Protein AF-A0A968BT35-F1 (afdb_monomer_lite)

Sequence (46 aa):
MTTISFDNAFGIHDDALRLRSQRSEVLANNIANADTPGFKARDIDF

Structure (mmCIF, N/CA/C/O backbone):
data_AF-A0A968BT35-F1
#
_entry.id   AF-A0A968BT35-F1
#
loop_
_atom_site.group_PDB
_atom_site.id
_atom_site.type_symbol
_atom_site.label_atom_id
_atom_site.label_alt_id
_atom_site.label_comp_id
_atom_site.label_asym_id
_atom_site.label_entity_id
_atom_site.label_seq_id
_atom_site.pdbx_PDB_ins_code
_atom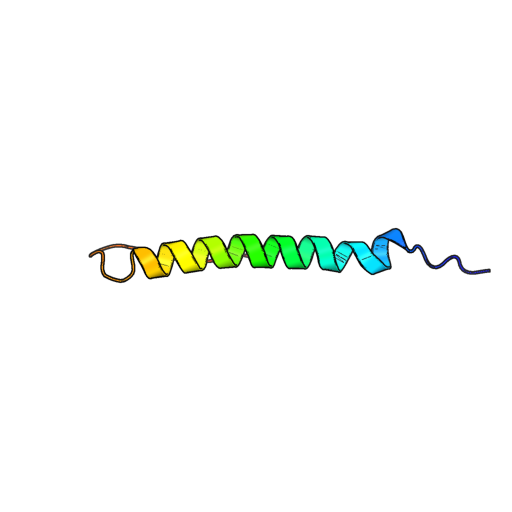_site.Cartn_x
_atom_site.Cartn_y
_atom_site.Cartn_z
_atom_site.occupancy
_atom_site.B_iso_or_equiv
_atom_site.auth_seq_id
_atom_site.auth_comp_id
_atom_site.auth_asym_id
_atom_site.auth_atom_id
_atom_site.pdbx_PDB_model_num
ATOM 1 N N . MET A 1 1 ? 30.177 3.055 -33.773 1.00 39.12 1 MET A N 1
ATOM 2 C CA . MET A 1 1 ? 28.755 2.676 -33.891 1.00 39.12 1 MET A CA 1
ATOM 3 C C . MET A 1 1 ? 28.287 2.340 -32.489 1.00 39.12 1 MET A C 1
ATOM 5 O O . MET A 1 1 ? 28.657 1.298 -31.969 1.00 39.12 1 MET A O 1
ATOM 9 N N . THR A 1 2 ? 27.647 3.291 -31.816 1.00 51.78 2 THR A N 1
ATOM 10 C CA . THR A 1 2 ? 27.259 3.150 -30.408 1.00 51.78 2 THR A CA 1
ATOM 11 C C . THR A 1 2 ? 26.052 2.223 -30.352 1.00 51.78 2 THR A C 1
ATOM 13 O O . THR A 1 2 ? 24.983 2.564 -30.851 1.00 51.78 2 THR A O 1
ATOM 16 N N . THR A 1 3 ? 26.241 1.016 -29.835 1.00 68.38 3 THR A N 1
ATOM 17 C CA . THR A 1 3 ? 25.166 0.044 -29.648 1.00 68.38 3 THR A CA 1
ATOM 18 C C . THR A 1 3 ? 24.251 0.555 -28.540 1.00 68.38 3 THR A C 1
ATOM 20 O O . THR A 1 3 ? 24.674 0.659 -27.391 1.00 68.38 3 THR A O 1
ATOM 23 N N . ILE A 1 4 ? 23.012 0.910 -28.876 1.00 67.31 4 ILE A N 1
ATOM 24 C CA . ILE A 1 4 ? 21.964 1.118 -27.875 1.00 67.31 4 ILE A CA 1
ATOM 25 C C . ILE A 1 4 ? 21.680 -0.265 -27.280 1.00 67.31 4 ILE A C 1
ATOM 27 O O . ILE A 1 4 ? 21.163 -1.137 -27.976 1.00 67.31 4 ILE A O 1
ATOM 31 N N . SER A 1 5 ? 22.080 -0.498 -26.030 1.00 65.25 5 SER A N 1
ATOM 32 C CA . SER A 1 5 ? 21.758 -1.733 -25.312 1.00 65.25 5 SER A CA 1
ATOM 33 C C . SER A 1 5 ? 20.257 -1.755 -25.018 1.00 65.25 5 SER A C 1
ATOM 35 O O . SER A 1 5 ? 19.791 -1.113 -24.076 1.00 65.25 5 SER A O 1
ATOM 37 N N . PHE A 1 6 ? 19.494 -2.455 -25.860 1.00 60.66 6 PHE A N 1
ATOM 38 C CA . PHE A 1 6 ? 18.032 -2.539 -25.775 1.00 60.66 6 PHE A CA 1
ATOM 39 C C . PHE A 1 6 ? 17.528 -3.204 -24.485 1.00 60.66 6 PHE A C 1
ATOM 41 O O . PHE A 1 6 ? 16.409 -2.917 -24.067 1.00 60.66 6 PHE A O 1
ATOM 48 N N . ASP A 1 7 ? 18.356 -4.003 -23.809 1.00 61.28 7 ASP A N 1
ATOM 49 C CA . ASP A 1 7 ? 17.999 -4.664 -22.545 1.00 61.28 7 ASP A CA 1
ATOM 50 C C . ASP A 1 7 ? 17.651 -3.658 -21.433 1.00 61.28 7 ASP A C 1
ATOM 52 O O . ASP A 1 7 ? 16.677 -3.828 -20.702 1.00 61.28 7 ASP A O 1
ATOM 56 N N . ASN A 1 8 ? 18.377 -2.537 -21.363 1.00 60.41 8 ASN A N 1
ATOM 57 C CA . ASN A 1 8 ? 18.123 -1.480 -20.377 1.00 60.41 8 ASN A CA 1
ATOM 58 C C . ASN A 1 8 ? 16.996 -0.524 -20.793 1.00 60.41 8 ASN A C 1
ATOM 60 O O . ASN A 1 8 ? 16.419 0.150 -19.942 1.00 60.41 8 ASN A O 1
ATOM 64 N N . ALA A 1 9 ? 16.683 -0.446 -22.090 1.00 60.75 9 ALA A N 1
ATOM 65 C CA . ALA A 1 9 ? 15.661 0.462 -22.607 1.00 60.75 9 ALA A CA 1
ATOM 66 C C . ALA A 1 9 ? 14.232 -0.025 -22.304 1.00 60.75 9 ALA A C 1
ATOM 68 O O . ALA A 1 9 ? 13.322 0.793 -22.208 1.00 60.75 9 ALA A O 1
ATOM 69 N N . PHE A 1 10 ? 14.040 -1.336 -22.117 1.00 61.47 10 PHE A N 1
ATOM 70 C CA . PHE A 1 10 ? 12.739 -1.934 -21.795 1.00 61.47 10 PHE A CA 1
ATOM 71 C C . PHE A 1 10 ? 12.656 -2.550 -20.385 1.00 61.47 10 PHE A C 1
ATOM 73 O O . PHE A 1 10 ? 11.549 -2.698 -19.872 1.00 61.47 10 PHE A O 1
ATOM 80 N N . GLY A 1 11 ? 13.784 -2.855 -19.724 1.00 62.69 11 GLY A N 1
ATOM 81 C CA . GLY A 1 11 ? 13.801 -3.498 -18.397 1.00 62.69 11 GLY A CA 1
ATOM 82 C C . GLY A 1 11 ? 13.232 -2.651 -17.248 1.00 62.69 11 GLY A C 1
ATOM 83 O O . GLY A 1 11 ? 12.556 -3.179 -16.371 1.00 62.69 11 GLY A O 1
ATOM 84 N N . ILE A 1 12 ? 13.406 -1.322 -17.285 1.00 66.00 12 ILE A N 1
ATOM 85 C CA . ILE A 1 12 ? 12.912 -0.413 -16.227 1.00 66.00 12 ILE A CA 1
ATOM 86 C C . ILE A 1 12 ? 11.380 -0.453 -16.122 1.00 66.00 12 ILE A C 1
ATOM 88 O O . ILE A 1 12 ? 10.817 -0.290 -15.039 1.00 66.00 12 ILE A O 1
ATOM 92 N N . HIS A 1 13 ? 10.689 -0.672 -17.242 1.00 78.12 13 HIS A N 1
ATOM 93 C CA . HIS A 1 13 ? 9.233 -0.729 -17.256 1.00 78.12 13 HIS A CA 1
ATOM 94 C C . HIS A 1 13 ? 8.699 -1.997 -16.585 1.00 78.12 13 HIS A C 1
ATOM 96 O O . HIS A 1 13 ? 7.687 -1.907 -15.897 1.00 78.12 13 HIS A O 1
ATOM 102 N N . ASP A 1 14 ? 9.377 -3.138 -16.726 1.00 83.31 14 ASP A N 1
ATOM 103 C CA . ASP A 1 14 ? 8.973 -4.385 -16.066 1.00 83.31 14 ASP A CA 1
ATOM 104 C C . ASP A 1 14 ? 9.120 -4.282 -14.542 1.00 83.31 14 ASP A C 1
ATOM 106 O O . ASP A 1 14 ? 8.160 -4.512 -13.803 1.00 83.31 14 ASP A O 1
ATOM 110 N N . ASP A 1 15 ? 10.269 -3.798 -14.064 1.00 85.12 15 ASP A N 1
ATOM 111 C CA . ASP A 1 15 ? 10.498 -3.580 -12.633 1.00 85.12 15 ASP A CA 1
ATOM 112 C C . ASP A 1 15 ? 9.527 -2.545 -12.044 1.00 85.12 15 ASP A C 1
ATOM 114 O O . ASP A 1 15 ? 8.963 -2.753 -10.964 1.00 85.12 15 ASP A O 1
ATOM 118 N N . ALA A 1 16 ? 9.256 -1.453 -12.769 1.00 88.19 16 ALA A N 1
ATOM 119 C CA . ALA A 1 16 ? 8.275 -0.452 -12.355 1.00 88.19 16 ALA A CA 1
ATOM 120 C C . ALA A 1 16 ? 6.845 -1.021 -12.305 1.00 88.19 16 ALA A C 1
ATOM 122 O O . ALA A 1 16 ? 6.091 -0.730 -11.371 1.00 88.19 16 ALA A O 1
ATOM 123 N N . LEU A 1 17 ? 6.459 -1.851 -13.281 1.00 90.25 17 LEU A N 1
ATOM 124 C CA . LEU A 1 17 ? 5.167 -2.539 -13.282 1.00 90.25 17 LEU A CA 1
ATOM 125 C C . LEU A 1 17 ? 5.063 -3.523 -12.116 1.00 90.25 17 LEU A C 1
ATOM 127 O O . LEU A 1 17 ? 4.018 -3.585 -11.462 1.00 90.25 17 LEU A O 1
ATOM 131 N N . ARG A 1 18 ? 6.147 -4.235 -11.801 1.00 90.69 18 ARG A N 1
ATOM 132 C CA . ARG A 1 18 ? 6.202 -5.159 -10.669 1.00 90.69 18 ARG A CA 1
ATOM 133 C C . ARG A 1 18 ? 6.055 -4.431 -9.336 1.00 90.69 18 ARG A C 1
ATOM 135 O O . ARG A 1 18 ? 5.218 -4.829 -8.527 1.00 90.69 18 ARG A O 1
ATOM 142 N N . LEU A 1 19 ? 6.783 -3.332 -9.130 1.00 92.12 19 LEU A N 1
ATOM 143 C CA . LEU A 1 19 ? 6.637 -2.475 -7.945 1.00 92.12 19 LEU A CA 1
ATOM 144 C C . LEU A 1 19 ? 5.210 -1.928 -7.819 1.00 92.12 19 LEU A C 1
ATOM 146 O O . LEU A 1 19 ? 4.624 -1.942 -6.736 1.00 92.12 19 LEU A O 1
ATOM 150 N N . ARG A 1 20 ? 4.606 -1.504 -8.935 1.00 92.50 20 ARG A N 1
ATOM 151 C CA . ARG A 1 20 ? 3.209 -1.055 -8.962 1.00 92.50 20 ARG A CA 1
ATOM 152 C C . ARG A 1 20 ? 2.239 -2.171 -8.571 1.00 92.50 20 ARG A C 1
ATOM 154 O O . ARG A 1 20 ? 1.287 -1.896 -7.839 1.00 92.50 20 ARG A O 1
ATOM 161 N N . SER A 1 21 ? 2.456 -3.399 -9.040 1.00 95.50 21 SER A N 1
ATOM 162 C CA . SER A 1 21 ? 1.635 -4.557 -8.665 1.00 95.50 21 SER A CA 1
ATOM 163 C C . SER A 1 21 ? 1.715 -4.814 -7.163 1.00 95.50 21 SER A C 1
ATOM 165 O O . SER A 1 21 ? 0.688 -4.841 -6.491 1.00 95.50 21 SER A O 1
ATOM 167 N N . GLN A 1 22 ? 2.933 -4.877 -6.620 1.00 95.12 22 GLN A N 1
ATOM 168 C CA . GLN A 1 22 ? 3.166 -5.089 -5.189 1.00 95.12 22 GLN A CA 1
ATOM 169 C C . GLN A 1 22 ? 2.501 -3.999 -4.343 1.00 95.12 22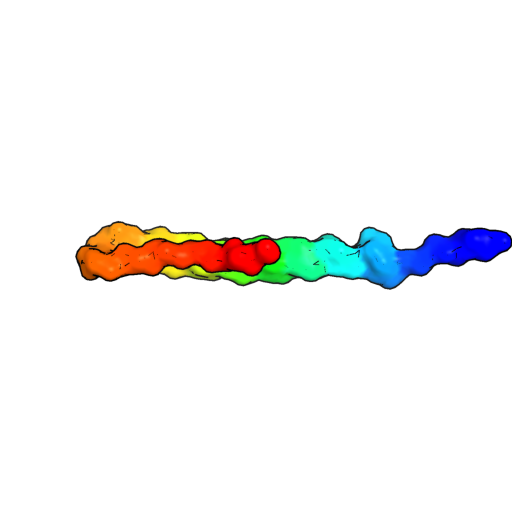 GLN A C 1
ATOM 171 O O . GLN A 1 22 ? 1.815 -4.290 -3.365 1.00 95.12 22 GLN A O 1
ATOM 176 N N . ARG A 1 23 ? 2.634 -2.729 -4.742 1.00 96.38 23 ARG A N 1
ATOM 177 C CA . ARG A 1 23 ? 1.990 -1.624 -4.024 1.00 96.38 23 ARG A CA 1
ATOM 178 C C . ARG A 1 23 ? 0.469 -1.731 -4.073 1.00 96.38 23 ARG A C 1
ATOM 180 O O . ARG A 1 23 ? -0.202 -1.442 -3.088 1.00 96.38 23 ARG A O 1
ATOM 187 N N . SER A 1 24 ? -0.079 -2.164 -5.206 1.00 97.19 24 SER A N 1
ATOM 188 C CA . SER A 1 24 ? -1.525 -2.342 -5.367 1.00 97.19 24 SER A CA 1
ATOM 189 C C . SER A 1 24 ? -2.069 -3.416 -4.422 1.00 97.19 24 SER A C 1
ATOM 191 O O . SER A 1 24 ? -3.135 -3.225 -3.843 1.00 97.19 24 SER A O 1
ATOM 193 N N . GLU A 1 25 ? -1.320 -4.498 -4.200 1.00 96.69 25 GLU A N 1
ATOM 194 C CA . GLU A 1 25 ? -1.663 -5.535 -3.218 1.00 96.69 25 GLU A CA 1
ATOM 195 C C . GLU A 1 25 ? -1.652 -4.994 -1.782 1.00 96.69 25 GLU A C 1
ATOM 197 O O . GLU A 1 25 ? -2.587 -5.245 -1.018 1.00 96.69 25 GLU A O 1
ATOM 202 N N . VAL A 1 26 ? -0.639 -4.199 -1.422 1.00 97.38 26 VAL A N 1
ATOM 203 C CA . VAL A 1 26 ? -0.553 -3.560 -0.098 1.00 97.38 26 VAL A CA 1
ATOM 204 C C . VAL A 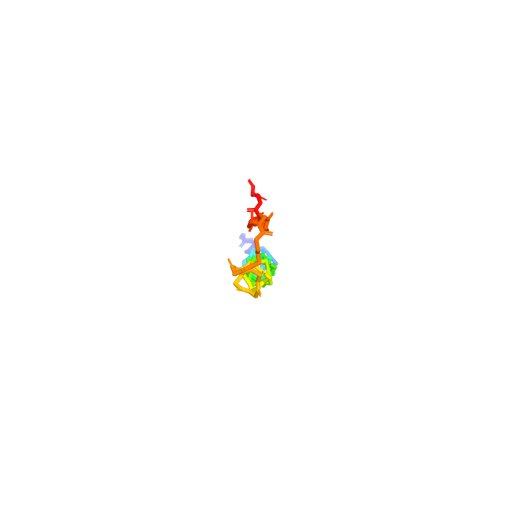1 26 ? -1.731 -2.607 0.129 1.00 97.38 26 VAL A C 1
ATOM 206 O O . VAL A 1 26 ? -2.391 -2.669 1.167 1.00 97.38 26 VAL A O 1
ATOM 209 N N . LEU A 1 27 ? -2.052 -1.764 -0.855 1.00 97.62 27 LEU A N 1
ATOM 210 C CA . LEU A 1 27 ? -3.197 -0.856 -0.776 1.00 97.62 27 LEU A CA 1
ATOM 211 C C . LEU A 1 27 ? -4.525 -1.616 -0.680 1.00 97.62 27 LEU A C 1
ATOM 213 O O . LEU A 1 27 ? -5.376 -1.243 0.125 1.00 97.62 27 LEU A O 1
ATOM 217 N N . ALA A 1 28 ? -4.696 -2.697 -1.444 1.00 98.00 28 ALA A N 1
ATOM 218 C CA . ALA A 1 28 ? -5.883 -3.542 -1.356 1.00 98.00 28 ALA A CA 1
ATOM 219 C C . ALA A 1 28 ? -6.035 -4.158 0.042 1.00 98.00 28 ALA A C 1
ATOM 221 O O . ALA A 1 28 ? -7.135 -4.161 0.593 1.00 98.00 28 ALA A O 1
ATOM 222 N N . ASN A 1 29 ? -4.936 -4.617 0.650 1.00 97.88 29 ASN A N 1
ATOM 223 C CA . ASN A 1 29 ? -4.946 -5.127 2.019 1.00 97.88 29 ASN A CA 1
ATOM 224 C C . ASN A 1 29 ? -5.326 -4.042 3.038 1.00 97.88 29 ASN A C 1
ATOM 226 O O . ASN A 1 29 ? -6.133 -4.306 3.931 1.00 97.88 29 ASN A O 1
ATOM 230 N N . ASN A 1 30 ? -4.805 -2.823 2.872 1.00 98.19 30 ASN A N 1
ATOM 231 C CA . ASN A 1 30 ? -5.166 -1.694 3.724 1.00 98.19 30 ASN A CA 1
ATOM 232 C C . ASN A 1 30 ? -6.657 -1.357 3.619 1.00 98.19 30 ASN A C 1
ATOM 234 O O . ASN A 1 30 ? -7.306 -1.173 4.642 1.00 98.19 30 ASN A O 1
ATOM 238 N N . ILE A 1 31 ? -7.204 -1.303 2.399 1.00 98.00 31 ILE A N 1
ATOM 239 C CA . ILE A 1 31 ? -8.625 -1.009 2.158 1.00 98.00 31 ILE A CA 1
ATOM 240 C C . ILE A 1 31 ? -9.507 -2.107 2.756 1.00 98.00 31 ILE A C 1
ATOM 242 O O . ILE A 1 31 ? -10.479 -1.805 3.441 1.00 98.00 31 ILE A O 1
ATOM 246 N N . ALA A 1 32 ? -9.149 -3.376 2.550 1.00 97.94 32 ALA A N 1
ATOM 247 C CA . ALA A 1 32 ? -9.905 -4.511 3.075 1.00 97.94 32 ALA A CA 1
ATOM 248 C C . ALA A 1 32 ? -9.985 -4.527 4.612 1.00 97.94 32 ALA A C 1
ATOM 250 O O . ALA A 1 32 ? -10.927 -5.084 5.167 1.00 97.94 32 ALA A O 1
ATOM 251 N N . ASN A 1 33 ? -9.012 -3.919 5.295 1.00 97.56 33 ASN A N 1
ATOM 252 C CA . ASN A 1 33 ? -8.950 -3.846 6.755 1.00 97.56 33 ASN A CA 1
ATOM 253 C C . ASN A 1 33 ? -9.160 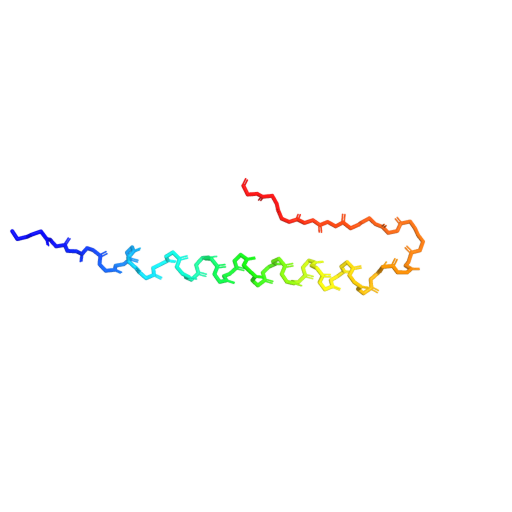-2.425 7.300 1.00 97.56 33 ASN A C 1
ATOM 255 O O . ASN A 1 33 ? -8.886 -2.185 8.475 1.00 97.56 33 ASN A O 1
ATOM 259 N N . ALA A 1 34 ? -9.633 -1.485 6.477 1.00 97.38 34 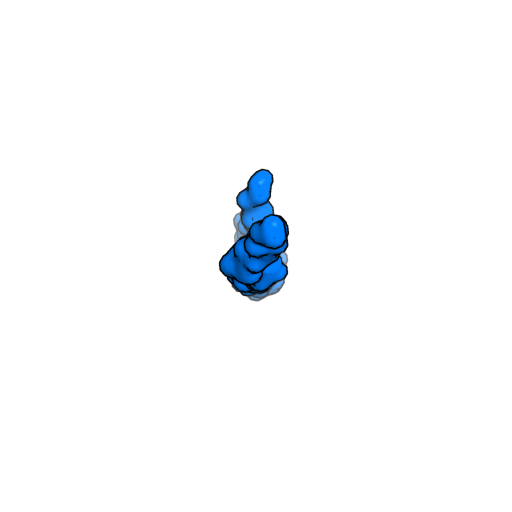ALA A N 1
ATOM 260 C CA . ALA A 1 34 ? -9.757 -0.079 6.862 1.00 97.38 34 ALA A CA 1
ATOM 261 C C . ALA A 1 34 ? -10.674 0.124 8.081 1.00 97.38 34 ALA A C 1
ATOM 263 O O . ALA A 1 34 ? -10.401 0.980 8.919 1.00 97.38 34 ALA A O 1
ATOM 264 N N . ASP A 1 35 ? -11.703 -0.716 8.212 1.00 97.50 35 ASP A N 1
ATOM 265 C CA . ASP A 1 35 ? -12.676 -0.659 9.306 1.00 97.50 35 ASP A CA 1
ATOM 266 C C . ASP A 1 35 ? -12.335 -1.598 10.477 1.00 97.50 35 ASP A C 1
ATOM 268 O O . ASP A 1 35 ? -13.095 -1.696 11.441 1.00 97.50 35 ASP A O 1
ATOM 272 N N . THR A 1 36 ? -11.194 -2.295 10.427 1.00 97.62 36 THR A N 1
ATOM 273 C CA . THR A 1 36 ? -10.760 -3.201 11.497 1.00 97.62 36 THR A CA 1
ATOM 274 C C . THR A 1 36 ? -10.099 -2.394 12.624 1.00 97.62 36 THR A C 1
ATOM 276 O O . THR A 1 36 ? -9.024 -1.820 12.415 1.00 97.62 36 THR A O 1
ATOM 279 N N . PRO A 1 37 ? -10.665 -2.357 13.851 1.00 97.50 37 PRO A N 1
ATOM 280 C CA . PRO A 1 37 ? -10.081 -1.590 14.947 1.00 97.50 37 PRO A CA 1
ATOM 281 C C . PRO A 1 37 ? -8.644 -2.028 15.255 1.00 97.50 37 PRO A C 1
ATOM 283 O O . PRO A 1 37 ? -8.366 -3.209 15.452 1.00 97.50 37 PRO A O 1
ATOM 286 N N . GLY A 1 38 ? -7.721 -1.065 15.316 1.00 95.25 38 GLY A N 1
ATOM 287 C CA . GLY A 1 38 ? -6.307 -1.319 15.609 1.00 95.25 38 GLY A CA 1
ATOM 288 C C . GLY A 1 38 ? -5.468 -1.812 14.423 1.00 95.25 38 GLY A C 1
ATOM 289 O O . GLY A 1 38 ? -4.267 -2.036 14.597 1.00 95.25 38 GLY A O 1
ATOM 290 N N . PHE A 1 39 ? -6.050 -1.949 13.226 1.00 96.88 39 PHE A N 1
ATOM 291 C CA . PHE A 1 39 ? -5.292 -2.245 12.014 1.00 96.88 39 PHE A CA 1
ATOM 292 C C . PHE A 1 39 ? -4.366 -1.076 11.636 1.00 96.88 39 PHE A C 1
ATOM 294 O O . PHE A 1 39 ? -4.731 0.095 11.747 1.00 96.88 39 PHE A O 1
ATOM 301 N N . LYS A 1 40 ? -3.143 -1.394 11.196 1.00 97.00 40 LYS A N 1
ATOM 302 C CA . LYS A 1 40 ? -2.125 -0.409 10.808 1.00 97.00 40 LYS A CA 1
ATOM 303 C C . LYS A 1 40 ? -1.829 -0.543 9.323 1.00 97.00 40 LYS A C 1
ATOM 305 O O . LYS A 1 40 ? -1.252 -1.545 8.905 1.00 97.00 40 LYS A O 1
ATOM 310 N N . ALA A 1 41 ? -2.194 0.481 8.559 1.00 95.94 41 ALA A N 1
A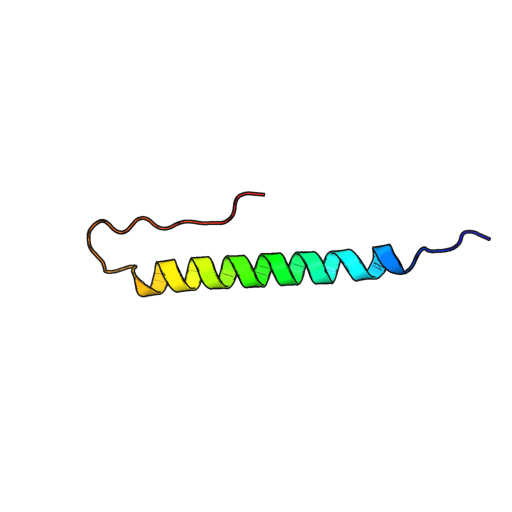TOM 311 C CA . ALA A 1 41 ? -1.881 0.549 7.140 1.00 95.94 41 ALA A CA 1
ATOM 312 C C . ALA A 1 41 ? -0.362 0.544 6.895 1.00 95.94 41 ALA A C 1
ATOM 314 O O . ALA A 1 41 ? 0.412 1.063 7.705 1.00 95.94 41 ALA A O 1
ATOM 315 N N . ARG A 1 42 ? 0.058 -0.055 5.777 1.00 95.06 42 ARG A N 1
ATOM 316 C CA . ARG A 1 42 ? 1.469 -0.172 5.362 1.00 95.06 42 ARG A CA 1
ATOM 317 C C . ARG A 1 42 ? 1.648 0.336 3.928 1.00 95.06 42 ARG A C 1
ATOM 319 O O . ARG A 1 42 ? 0.671 0.416 3.191 1.00 95.06 42 ARG A O 1
ATOM 326 N N . ASP A 1 43 ? 2.871 0.662 3.531 1.00 95.00 43 ASP A N 1
ATOM 327 C CA . ASP A 1 43 ? 3.241 0.948 2.135 1.00 95.00 43 ASP A CA 1
ATOM 328 C C . ASP A 1 43 ? 4.642 0.369 1.860 1.00 95.00 43 ASP A C 1
ATOM 330 O O . ASP A 1 43 ? 5.278 -0.172 2.770 1.00 95.00 43 ASP A O 1
ATOM 334 N N . ILE A 1 44 ? 5.085 0.425 0.607 1.00 90.75 44 ILE A N 1
ATOM 335 C CA . ILE A 1 44 ? 6.425 -0.003 0.187 1.00 90.75 44 ILE A CA 1
ATOM 336 C C . ILE A 1 44 ? 7.401 1.172 0.334 1.00 90.75 44 ILE A C 1
ATOM 338 O O . ILE A 1 44 ? 7.110 2.266 -0.149 1.00 90.75 44 ILE A O 1
ATOM 342 N N . ASP A 1 45 ? 8.556 0.927 0.957 1.00 83.50 45 ASP A N 1
ATOM 343 C CA . ASP A 1 45 ? 9.681 1.871 1.019 1.00 83.50 45 ASP A CA 1
ATOM 344 C C . ASP A 1 45 ? 10.614 1.660 -0.193 1.00 83.50 45 ASP A C 1
ATOM 346 O O . ASP A 1 45 ? 10.887 0.514 -0.564 1.00 83.50 45 ASP A O 1
ATOM 350 N N . PHE A 1 46 ? 11.089 2.752 -0.809 1.00 73.06 46 PHE A N 1
ATOM 351 C CA . PHE A 1 46 ? 11.942 2.752 -2.013 1.00 73.06 46 PHE A CA 1
ATOM 352 C C . PHE A 1 46 ? 13.359 3.243 -1.715 1.00 73.06 46 PHE A C 1
ATOM 354 O O . PHE A 1 46 ? 13.485 4.220 -0.940 1.00 73.06 46 PHE A O 1
#

pLDDT: mean 84.81, std 15.9, range [39.12, 98.19]

Secondary structure (DSSP, 8-state):
-----HHHHHHHHHHHHHHHHHHHHHHHHHHHTTTSTT--------

Foldseek 3Di:
DDDPPVCVVCVVVVVVVVLVVVQVVLVVVCVVCVVPPPDDRDGDDD

Radius of gyration: 17.32 Å; chains: 1; bounding box: 41×9×50 Å